Protein AF-X8BG40-F1 (afdb_monomer)

Nearest PDB structures (foldseek):
  8gv5-assembly1_B  TM=3.032E-01  e=8.622E+00  Influenza A virus (A/swine/Guangdong/104/2013(H1N1))
  8xhg-assembly1_A  TM=2.963E-01  e=8.050E+00  Influenza A virus
  8xhg-assembly1_C  TM=3.019E-01  e=9.234E+00  Influenza A virus

Structure (mmCIF, N/CA/C/O backbone):
data_AF-X8BG40-F1
#
_entry.id   AF-X8BG40-F1
#
loop_
_atom_site.group_PDB
_atom_site.id
_atom_site.type_symbol
_atom_site.label_atom_id
_atom_site.label_alt_id
_atom_site.label_comp_id
_atom_site.label_asym_id
_atom_site.label_entity_id
_atom_site.label_seq_id
_atom_site.pdbx_PDB_ins_code
_atom_site.Cartn_x
_atom_site.Cartn_y
_atom_site.Cartn_z
_atom_site.occupancy
_atom_site.B_iso_or_equiv
_atom_site.auth_seq_id
_atom_site.auth_comp_id
_atom_site.auth_asym_id
_atom_site.auth_atom_id
_atom_site.pdbx_PDB_model_num
ATOM 1 N N . MET A 1 1 ? 2.863 -10.051 -7.468 1.00 88.81 1 MET A N 1
ATOM 2 C CA . MET A 1 1 ? 3.912 -9.264 -6.785 1.00 88.81 1 MET A CA 1
ATOM 3 C C . MET A 1 1 ? 3.425 -8.684 -5.465 1.00 88.81 1 MET A C 1
ATOM 5 O O . MET A 1 1 ? 3.939 -9.133 -4.456 1.00 88.81 1 MET A O 1
ATOM 9 N N . ILE A 1 2 ? 2.453 -7.758 -5.415 1.00 92.06 2 ILE A N 1
ATOM 10 C CA . ILE A 1 2 ? 1.982 -7.224 -4.113 1.00 92.06 2 ILE A CA 1
ATOM 11 C C . ILE A 1 2 ? 1.391 -8.336 -3.234 1.00 92.06 2 ILE A C 1
ATOM 13 O O . ILE A 1 2 ? 1.794 -8.485 -2.088 1.00 92.06 2 ILE A O 1
ATOM 17 N N . ARG A 1 3 ? 0.522 -9.187 -3.795 1.00 93.62 3 ARG A N 1
ATOM 18 C CA . ARG A 1 3 ? -0.022 -10.364 -3.089 1.00 93.62 3 ARG A CA 1
ATOM 19 C C . ARG A 1 3 ? 1.049 -11.376 -2.669 1.00 93.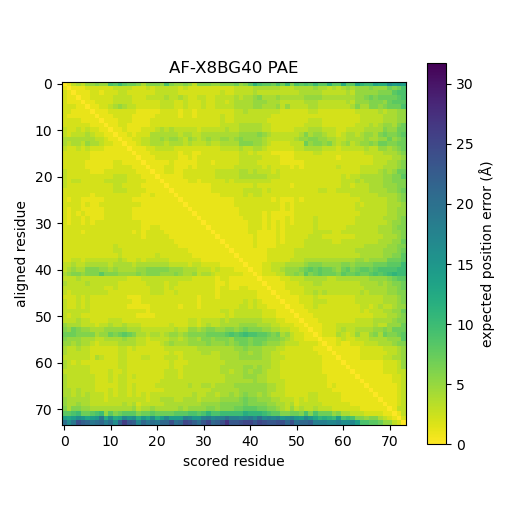62 3 ARG A C 1
ATOM 21 O O . ARG A 1 3 ? 0.896 -12.034 -1.652 1.00 93.62 3 ARG A O 1
ATOM 28 N N . ASP A 1 4 ? 2.148 -11.439 -3.416 1.00 93.44 4 ASP A N 1
ATOM 29 C CA . ASP A 1 4 ? 3.280 -12.338 -3.150 1.00 93.44 4 ASP A CA 1
ATOM 30 C C . ASP A 1 4 ? 4.307 -11.705 -2.194 1.00 93.44 4 ASP A C 1
ATOM 32 O O . ASP A 1 4 ? 5.387 -12.250 -1.990 1.00 93.44 4 ASP A O 1
ATOM 36 N N . SER A 1 5 ? 4.021 -10.519 -1.640 1.00 93.12 5 SER A N 1
ATOM 37 C CA . SER A 1 5 ? 4.945 -9.815 -0.746 1.00 93.12 5 SER A CA 1
ATOM 38 C C . SER A 1 5 ? 5.056 -10.444 0.641 1.00 93.12 5 SER A C 1
ATOM 40 O O . SER A 1 5 ? 6.000 -10.125 1.355 1.00 93.12 5 SER A O 1
ATOM 42 N N . GLY A 1 6 ? 4.102 -11.301 1.020 1.00 94.00 6 GLY A N 1
ATOM 43 C CA . GLY A 1 6 ? 3.958 -11.826 2.379 1.00 94.00 6 GLY A CA 1
ATOM 44 C C . GLY A 1 6 ? 3.335 -10.835 3.368 1.00 94.00 6 GLY A C 1
ATOM 45 O O . GLY A 1 6 ? 3.012 -11.234 4.482 1.00 94.00 6 GLY A O 1
ATOM 46 N N . LEU A 1 7 ? 3.117 -9.577 2.967 1.00 96.06 7 LEU A N 1
ATOM 47 C CA . LEU A 1 7 ? 2.473 -8.566 3.801 1.00 96.06 7 LEU A CA 1
ATOM 48 C C . LEU A 1 7 ? 0.944 -8.608 3.661 1.00 96.06 7 LEU A C 1
ATOM 50 O O . LEU A 1 7 ? 0.439 -8.823 2.547 1.00 96.06 7 LEU A O 1
ATOM 54 N N . PRO A 1 8 ? 0.190 -8.345 4.747 1.00 96.38 8 PRO A N 1
ATOM 55 C CA . PRO A 1 8 ? -1.236 -8.071 4.659 1.00 96.38 8 PRO A CA 1
ATOM 56 C C . PRO A 1 8 ? -1.502 -6.976 3.627 1.00 96.38 8 PRO A C 1
ATOM 58 O O . PRO A 1 8 ? -0.903 -5.901 3.657 1.00 96.38 8 PRO A O 1
ATOM 61 N N . ASN A 1 9 ? -2.389 -7.267 2.682 1.00 96.44 9 ASN A N 1
ATOM 62 C CA . ASN A 1 9 ? -2.736 -6.339 1.619 1.00 96.44 9 ASN A CA 1
ATOM 63 C C . ASN A 1 9 ? -4.203 -6.485 1.223 1.00 96.44 9 ASN A C 1
ATOM 65 O O . ASN A 1 9 ? -4.774 -7.576 1.284 1.00 96.44 9 ASN A O 1
ATOM 69 N N . LYS A 1 10 ? -4.792 -5.378 0.778 1.00 95.62 10 LYS A N 1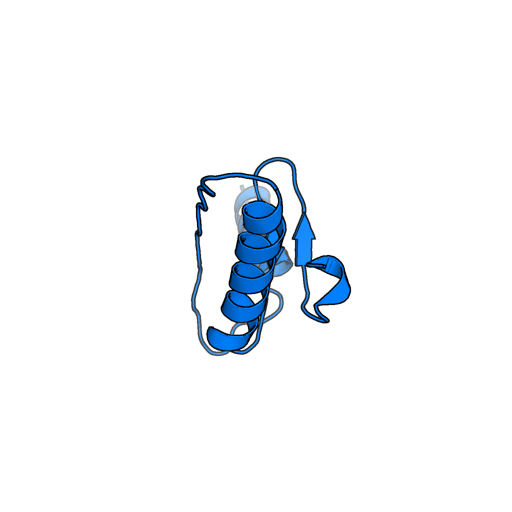
ATOM 70 C CA . LYS A 1 10 ? -6.158 -5.309 0.263 1.00 95.62 10 LYS A CA 1
ATOM 71 C C . LYS A 1 10 ? -6.178 -4.392 -0.950 1.00 95.62 10 LYS A C 1
ATOM 73 O O . LYS A 1 10 ? -5.713 -3.262 -0.887 1.00 95.62 10 LYS A O 1
ATOM 78 N N . THR A 1 11 ? -6.719 -4.873 -2.061 1.00 94.81 11 THR A N 1
ATOM 79 C CA . THR A 1 11 ? -6.917 -4.053 -3.262 1.00 94.81 11 THR A CA 1
ATOM 80 C C . THR A 1 11 ? -8.385 -3.682 -3.378 1.00 94.81 11 THR A C 1
ATOM 82 O O . THR A 1 11 ? -9.238 -4.570 -3.373 1.00 94.81 11 THR A O 1
ATOM 85 N N . ASP A 1 12 ? -8.662 -2.392 -3.526 1.00 92.44 12 ASP A N 1
ATOM 86 C CA . ASP A 1 12 ? -9.973 -1.867 -3.887 1.00 92.44 12 ASP A CA 1
ATOM 87 C C . ASP A 1 12 ? -9.915 -1.085 -5.214 1.00 92.44 12 ASP A C 1
ATOM 89 O O . ASP A 1 12 ? -8.943 -1.173 -5.968 1.00 92.44 12 ASP A O 1
ATOM 93 N N . ALA A 1 13 ? -10.994 -0.372 -5.543 1.00 93.25 13 ALA A N 1
ATOM 94 C CA . ALA A 1 13 ? -11.116 0.368 -6.797 1.00 93.25 13 ALA A CA 1
ATOM 95 C C . ALA A 1 13 ? -10.155 1.567 -6.916 1.00 93.25 13 ALA A C 1
ATOM 97 O O . ALA A 1 13 ? -9.879 2.009 -8.030 1.00 93.25 13 ALA A O 1
ATOM 98 N N . MET A 1 14 ? -9.672 2.107 -5.795 1.00 93.25 14 MET A N 1
ATOM 99 C CA . MET A 1 14 ? -8.894 3.345 -5.738 1.00 93.25 14 MET A CA 1
ATOM 100 C C . MET A 1 14 ? -7.434 3.095 -5.360 1.00 93.25 14 MET A C 1
ATOM 102 O O . MET A 1 14 ? -6.546 3.762 -5.892 1.00 93.25 14 MET A O 1
ATOM 106 N N . PHE A 1 15 ? -7.174 2.154 -4.452 1.00 95.44 15 PHE A N 1
ATOM 107 C CA . PHE A 1 15 ? -5.845 1.884 -3.921 1.00 95.44 15 PHE A CA 1
ATOM 108 C C . PHE A 1 15 ? -5.602 0.393 -3.677 1.00 95.44 15 PHE A C 1
ATOM 110 O O . PHE A 1 15 ? -6.501 -0.440 -3.586 1.00 95.44 15 PHE A O 1
ATOM 117 N N . THR A 1 16 ? -4.320 0.055 -3.556 1.00 96.44 16 THR A N 1
ATOM 118 C CA . THR A 1 16 ? -3.902 -1.160 -2.860 1.00 96.44 16 THR A CA 1
ATOM 119 C C . THR A 1 16 ? -3.307 -0.753 -1.524 1.00 96.44 16 THR A C 1
ATOM 121 O O . THR A 1 16 ? -2.279 -0.080 -1.479 1.00 96.44 16 THR A O 1
ATOM 124 N N . GLU A 1 17 ? -3.984 -1.137 -0.451 1.00 96.50 17 GLU A N 1
ATOM 125 C CA . GLU A 1 17 ? -3.525 -0.992 0.922 1.00 96.50 17 GLU A CA 1
ATOM 126 C C . GLU A 1 17 ? -2.542 -2.121 1.248 1.00 96.50 17 GLU A C 1
ATOM 128 O O . GLU A 1 17 ? -2.744 -3.272 0.850 1.00 96.50 17 GLU A O 1
ATOM 133 N N . ILE A 1 18 ? -1.458 -1.780 1.943 1.00 96.62 18 ILE A N 1
ATOM 134 C CA . ILE A 1 18 ? -0.410 -2.704 2.383 1.00 96.62 18 ILE A CA 1
ATOM 135 C C . ILE A 1 18 ? -0.065 -2.321 3.820 1.00 96.62 18 ILE A C 1
ATOM 137 O O . ILE A 1 18 ? 0.194 -1.148 4.094 1.00 96.62 18 ILE A O 1
ATOM 141 N N . GLU A 1 19 ? -0.044 -3.298 4.720 1.00 96.44 19 GLU A N 1
ATOM 142 C CA . GLU A 1 19 ? 0.318 -3.104 6.124 1.00 96.44 19 GLU A CA 1
ATOM 143 C C . GLU A 1 19 ? 1.604 -3.873 6.439 1.00 96.44 19 GLU A C 1
ATOM 145 O O . GLU A 1 19 ? 1.800 -4.992 5.973 1.00 96.44 19 GLU A O 1
ATOM 150 N N . GLY A 1 20 ? 2.502 -3.261 7.206 1.00 95.12 20 GLY A N 1
ATOM 151 C CA . GLY A 1 20 ? 3.761 -3.869 7.626 1.00 95.12 20 GLY A CA 1
ATOM 152 C C . GLY A 1 20 ? 4.197 -3.322 8.979 1.00 95.12 20 GLY A C 1
ATOM 153 O O . GLY A 1 20 ? 3.743 -2.253 9.391 1.00 95.12 20 GLY A O 1
ATOM 154 N N . GLU A 1 21 ? 5.073 -4.054 9.666 1.00 93.50 21 GLU A N 1
ATOM 155 C CA . GLU A 1 21 ? 5.601 -3.635 10.970 1.00 93.50 21 GLU A CA 1
ATOM 156 C C . GLU A 1 21 ? 6.529 -2.429 10.826 1.00 93.50 21 GLU A C 1
ATOM 158 O O . GLU A 1 21 ? 6.567 -1.546 11.688 1.00 93.50 21 GLU A O 1
ATOM 163 N N . THR A 1 22 ? 7.257 -2.369 9.708 1.00 93.81 22 THR A N 1
ATOM 164 C CA . THR A 1 22 ? 8.190 -1.289 9.417 1.00 93.81 22 THR A CA 1
ATOM 165 C C . THR A 1 22 ? 7.855 -0.563 8.120 1.00 93.81 22 THR A C 1
ATOM 167 O O . THR A 1 22 ? 7.362 -1.121 7.138 1.00 93.81 22 THR A O 1
ATOM 170 N N . TRP A 1 23 ? 8.211 0.721 8.090 1.00 94.44 23 TRP A N 1
ATOM 171 C CA . TRP A 1 23 ? 8.140 1.544 6.884 1.00 94.44 23 TRP A CA 1
ATOM 172 C C . TRP A 1 23 ? 8.920 0.934 5.713 1.00 94.44 23 TRP A C 1
ATOM 174 O O . TRP A 1 23 ? 8.459 0.941 4.571 1.00 94.44 23 TRP A O 1
ATOM 184 N N . THR A 1 24 ? 10.105 0.398 6.008 1.00 96.75 24 THR A N 1
ATOM 185 C CA . THR A 1 24 ? 11.023 -0.157 5.012 1.00 96.75 24 THR A CA 1
ATOM 186 C C . THR A 1 24 ? 10.412 -1.345 4.278 1.00 96.75 24 THR A C 1
ATOM 188 O O . THR A 1 24 ? 10.517 -1.412 3.056 1.00 96.75 24 THR A O 1
ATOM 191 N N . GLU A 1 25 ? 9.731 -2.250 4.982 1.00 95.88 25 GLU A N 1
ATOM 192 C CA . GLU A 1 25 ? 9.082 -3.413 4.364 1.00 95.88 25 GLU A CA 1
ATOM 193 C C . GLU A 1 25 ? 7.988 -2.998 3.379 1.00 95.88 25 GLU A C 1
ATOM 195 O O . GLU A 1 25 ? 7.958 -3.477 2.243 1.00 95.88 25 GLU A O 1
ATOM 200 N N . VAL A 1 26 ? 7.131 -2.051 3.774 1.00 97.00 26 VAL A N 1
ATOM 201 C CA . VAL A 1 26 ? 6.060 -1.539 2.908 1.00 97.00 26 VAL A CA 1
ATOM 202 C C . VAL A 1 26 ? 6.651 -0.841 1.682 1.00 97.00 26 VAL A C 1
ATOM 204 O O . VAL A 1 26 ? 6.251 -1.123 0.549 1.00 97.00 26 VAL A O 1
ATOM 207 N N . MET A 1 27 ? 7.651 0.023 1.874 1.00 97.62 27 MET A N 1
ATOM 208 C CA . MET A 1 27 ? 8.283 0.738 0.764 1.00 97.62 27 MET A CA 1
ATOM 209 C C . MET A 1 27 ? 9.072 -0.181 -0.169 1.00 97.62 27 MET A C 1
ATOM 211 O O . MET A 1 27 ? 9.116 0.091 -1.366 1.00 97.62 27 MET A O 1
ATOM 215 N N . ALA A 1 28 ? 9.605 -1.307 0.313 1.00 97.81 28 ALA A N 1
ATOM 216 C CA . ALA A 1 28 ? 10.212 -2.321 -0.548 1.00 97.81 28 ALA A CA 1
ATOM 217 C C . ALA A 1 28 ? 9.181 -2.976 -1.489 1.00 97.81 28 ALA A C 1
ATOM 219 O O . ALA A 1 28 ? 9.499 -3.313 -2.632 1.00 97.81 28 ALA A O 1
ATOM 220 N N . VAL A 1 29 ? 7.923 -3.141 -1.059 1.00 97.88 29 VAL A N 1
ATOM 221 C CA . VAL A 1 29 ? 6.844 -3.595 -1.956 1.00 97.88 29 VAL A CA 1
ATOM 222 C C . VAL A 1 29 ? 6.497 -2.516 -2.980 1.00 97.88 29 VAL A C 1
ATOM 224 O O . VAL A 1 29 ? 6.390 -2.823 -4.168 1.00 97.88 29 VAL A O 1
ATOM 227 N N . VAL A 1 30 ? 6.376 -1.258 -2.545 1.00 97.31 30 VAL A N 1
ATOM 228 C CA . VAL A 1 30 ? 6.087 -0.125 -3.439 1.00 97.31 30 VAL A CA 1
ATOM 229 C C . VAL A 1 30 ? 7.191 0.057 -4.483 1.00 97.31 30 VAL A C 1
ATOM 231 O O . VAL A 1 30 ? 6.891 0.222 -5.663 1.00 97.31 30 VAL A O 1
ATOM 234 N N . GLN A 1 31 ? 8.461 -0.035 -4.087 1.00 97.12 31 GLN A N 1
ATOM 235 C CA . GLN A 1 31 ? 9.598 0.054 -5.000 1.00 97.12 31 GLN A CA 1
ATOM 236 C C . GLN A 1 31 ? 9.527 -1.034 -6.076 1.00 97.12 31 GLN A C 1
ATOM 238 O O . GLN A 1 31 ? 9.545 -0.714 -7.265 1.00 97.12 31 GLN A O 1
ATOM 243 N N . ARG A 1 32 ? 9.344 -2.302 -5.680 1.00 97.25 32 ARG A N 1
ATOM 244 C CA . ARG A 1 32 ? 9.172 -3.409 -6.637 1.00 97.25 32 ARG A CA 1
ATOM 245 C C . ARG A 1 32 ? 7.981 -3.183 -7.568 1.00 97.25 32 ARG A C 1
ATOM 247 O O . ARG A 1 32 ? 8.047 -3.548 -8.745 1.00 97.25 32 ARG A O 1
ATOM 254 N N . ALA A 1 33 ? 6.902 -2.577 -7.065 1.00 96.44 33 ALA A N 1
ATOM 255 C CA . ALA A 1 33 ? 5.747 -2.203 -7.874 1.00 96.44 33 ALA A CA 1
ATOM 256 C C . ALA A 1 33 ? 6.099 -1.182 -8.954 1.00 96.44 33 ALA A C 1
ATOM 258 O O . ALA A 1 33 ? 5.810 -1.412 -10.130 1.00 96.44 33 ALA A O 1
ATOM 259 N N . VAL A 1 34 ? 6.785 -0.108 -8.574 1.00 97.50 34 VAL A N 1
ATOM 260 C CA . VAL A 1 34 ? 7.237 0.932 -9.501 1.00 97.50 34 VAL A CA 1
ATOM 261 C C . VAL A 1 34 ? 8.210 0.367 -10.537 1.00 97.50 34 VAL A C 1
ATOM 263 O O . VAL A 1 34 ? 8.007 0.583 -11.728 1.00 97.50 34 VAL A O 1
ATOM 266 N N . GLU A 1 35 ? 9.214 -0.404 -10.117 1.00 97.12 35 GLU A N 1
ATOM 267 C CA . GLU A 1 35 ? 10.221 -1.004 -11.009 1.00 97.12 35 GLU A CA 1
ATOM 268 C C . GLU A 1 35 ? 9.592 -1.949 -12.040 1.00 97.12 35 GLU A C 1
ATOM 270 O O . GLU A 1 35 ? 9.929 -1.912 -13.224 1.00 97.12 35 GLU A O 1
ATOM 275 N N . THR A 1 36 ? 8.611 -2.749 -11.615 1.00 96.44 36 THR A N 1
ATOM 276 C CA . THR A 1 36 ? 7.898 -3.669 -12.512 1.00 96.44 36 THR A CA 1
ATOM 277 C C . THR A 1 36 ? 7.130 -2.921 -13.602 1.00 96.44 36 THR A C 1
ATOM 279 O 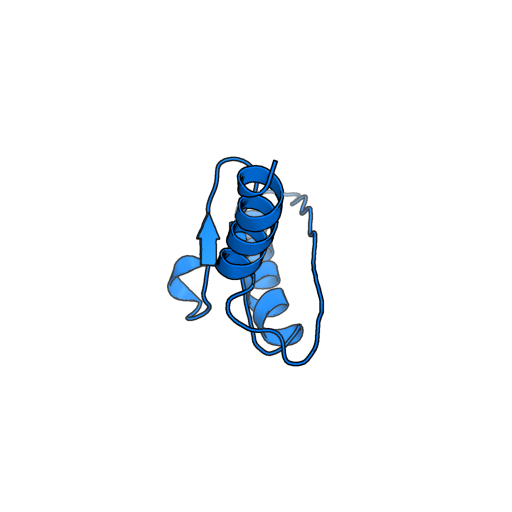O . THR A 1 36 ? 7.101 -3.363 -14.752 1.00 96.44 36 THR A O 1
ATOM 282 N N . VAL A 1 37 ? 6.512 -1.782 -13.271 1.00 96.56 37 VAL A N 1
ATOM 283 C CA . VAL A 1 37 ? 5.823 -0.943 -14.265 1.00 96.56 37 VAL A CA 1
ATOM 284 C C . VAL A 1 37 ? 6.837 -0.208 -15.148 1.00 96.56 37 VAL A C 1
ATOM 286 O O . VAL A 1 37 ? 6.651 -0.144 -16.363 1.00 96.56 37 VAL A O 1
ATOM 289 N N . ALA A 1 38 ? 7.936 0.285 -14.570 1.00 97.75 38 ALA A N 1
ATOM 290 C CA . ALA A 1 38 ? 8.995 0.995 -15.288 1.00 97.75 38 ALA A CA 1
ATOM 291 C C . ALA A 1 38 ? 9.669 0.128 -16.363 1.00 97.75 38 ALA A C 1
ATOM 293 O O . ALA A 1 38 ? 10.075 0.640 -17.401 1.00 97.75 38 ALA A O 1
ATOM 294 N N . ALA A 1 39 ? 9.705 -1.196 -16.184 1.00 97.69 39 ALA A N 1
ATOM 295 C CA . ALA A 1 39 ? 10.193 -2.125 -17.205 1.00 97.69 39 ALA A CA 1
ATOM 296 C C . ALA A 1 39 ? 9.362 -2.114 -18.508 1.00 97.69 39 ALA A C 1
ATOM 298 O O . ALA A 1 39 ? 9.793 -2.660 -19.521 1.00 97.69 39 ALA A O 1
ATOM 299 N N . ARG A 1 40 ? 8.154 -1.533 -18.487 1.00 97.31 40 ARG A N 1
ATOM 300 C CA . ARG A 1 40 ? 7.207 -1.510 -19.615 1.00 97.31 40 ARG A CA 1
ATOM 301 C C . ARG A 1 40 ? 6.769 -0.107 -20.029 1.00 97.31 40 ARG A C 1
ATOM 303 O O . ARG A 1 40 ? 6.056 0.027 -21.020 1.00 97.31 40 ARG A O 1
ATOM 310 N N . ALA A 1 41 ? 7.155 0.925 -19.282 1.00 96.38 41 ALA A N 1
ATOM 311 C CA . ALA A 1 41 ? 6.724 2.296 -19.515 1.00 96.38 41 ALA A CA 1
ATOM 312 C C . ALA A 1 41 ? 7.875 3.280 -19.258 1.00 96.38 41 ALA A C 1
ATOM 314 O O . ALA A 1 41 ? 8.595 3.132 -18.274 1.00 96.38 41 ALA A O 1
ATOM 315 N N . PRO A 1 42 ? 8.019 4.338 -20.077 1.00 95.50 42 PRO A N 1
ATOM 316 C CA . PRO A 1 42 ? 9.108 5.307 -19.934 1.00 95.50 42 PRO A CA 1
ATOM 317 C C . PRO A 1 42 ? 8.982 6.191 -18.682 1.00 95.50 42 PRO A C 1
ATOM 319 O O . PRO A 1 42 ? 9.929 6.879 -18.310 1.00 95.50 42 PRO A O 1
ATOM 322 N N . ARG A 1 43 ? 7.809 6.210 -18.036 1.00 97.81 43 ARG A N 1
ATOM 323 C CA . ARG A 1 43 ? 7.545 6.952 -16.801 1.00 97.81 43 ARG A CA 1
ATOM 324 C C . ARG A 1 43 ? 6.496 6.227 -15.967 1.00 97.81 43 ARG A C 1
ATOM 326 O O . ARG A 1 43 ? 5.484 5.780 -16.499 1.00 97.81 43 ARG A O 1
ATOM 333 N N . VAL A 1 44 ? 6.705 6.209 -14.653 1.00 97.94 44 VAL A N 1
ATOM 334 C CA . VAL A 1 44 ? 5.732 5.735 -13.663 1.00 97.94 44 VAL A CA 1
ATOM 335 C C . VAL A 1 44 ? 5.323 6.906 -12.776 1.00 97.94 44 VAL A C 1
ATOM 337 O O . VAL A 1 44 ? 6.171 7.670 -12.318 1.00 97.94 44 VAL A O 1
ATOM 340 N N . SER A 1 45 ? 4.021 7.070 -12.549 1.00 97.25 45 SER A N 1
ATOM 341 C CA . SER A 1 45 ? 3.487 7.976 -11.531 1.00 97.25 45 SER A CA 1
ATOM 342 C C . SER A 1 45 ? 2.926 7.132 -10.395 1.00 97.25 45 SER A C 1
ATOM 344 O O . SER A 1 45 ? 2.150 6.211 -10.643 1.00 97.25 45 SER A O 1
ATOM 346 N N . ALA A 1 46 ? 3.343 7.425 -9.166 1.00 96.00 46 ALA A N 1
ATOM 347 C CA . ALA A 1 46 ? 2.874 6.747 -7.968 1.00 96.00 46 ALA A CA 1
ATOM 348 C C . ALA A 1 46 ? 2.293 7.776 -6.994 1.00 96.00 46 ALA A C 1
ATOM 350 O O . ALA A 1 46 ? 2.883 8.835 -6.780 1.00 96.00 46 ALA A O 1
ATOM 351 N N . VAL A 1 47 ? 1.146 7.446 -6.401 1.00 97.62 47 VAL A N 1
ATOM 352 C CA . VAL A 1 47 ? 0.529 8.206 -5.311 1.00 97.62 47 VAL A CA 1
ATOM 353 C C . VAL A 1 47 ? 0.544 7.315 -4.082 1.00 97.62 47 VAL A C 1
ATOM 355 O O . VAL A 1 47 ? 0.013 6.208 -4.113 1.00 97.62 47 VAL A O 1
ATOM 358 N N . ILE A 1 48 ? 1.164 7.798 -3.009 1.00 96.81 48 ILE A N 1
ATOM 359 C CA . ILE A 1 48 ? 1.286 7.063 -1.753 1.00 96.81 48 ILE A CA 1
ATOM 360 C C . ILE A 1 48 ? 0.630 7.898 -0.664 1.00 96.81 48 ILE A C 1
ATOM 362 O O . ILE A 1 48 ? 0.987 9.056 -0.452 1.00 96.81 48 ILE A O 1
ATOM 366 N N . LYS A 1 49 ? -0.315 7.285 0.044 1.00 96.38 49 LYS A N 1
ATOM 367 C CA . LYS A 1 49 ? -0.858 7.801 1.296 1.00 96.38 49 LYS A CA 1
ATOM 368 C C . LYS A 1 49 ? -0.529 6.791 2.379 1.00 96.38 49 LYS A C 1
ATOM 370 O O . LYS A 1 49 ? -0.883 5.625 2.243 1.00 96.38 49 LYS A O 1
ATOM 375 N N . ALA A 1 50 ? 0.138 7.239 3.433 1.00 96.00 50 ALA A N 1
ATOM 376 C CA . ALA A 1 50 ? 0.552 6.366 4.516 1.00 96.00 50 ALA A CA 1
ATOM 377 C C . ALA A 1 50 ? 0.085 6.897 5.869 1.00 96.00 50 ALA A C 1
ATOM 379 O O . ALA A 1 50 ? 0.074 8.104 6.108 1.00 96.00 50 ALA A O 1
ATOM 380 N N . ASP A 1 51 ? -0.290 5.969 6.740 1.00 95.50 51 ASP A N 1
ATOM 381 C CA . ASP A 1 51 ? -0.560 6.214 8.151 1.00 95.50 51 ASP A CA 1
ATOM 382 C C . ASP A 1 51 ? 0.485 5.443 8.957 1.00 95.50 51 ASP A C 1
ATOM 384 O O . ASP A 1 51 ? 0.553 4.220 8.866 1.00 95.50 51 ASP A O 1
ATOM 388 N N . VAL A 1 52 ? 1.331 6.164 9.690 1.00 94.50 52 VAL A N 1
ATOM 389 C CA . VAL A 1 52 ? 2.433 5.588 10.465 1.00 94.50 52 VAL A CA 1
ATOM 390 C C . VAL A 1 52 ? 2.112 5.770 11.940 1.00 94.50 52 VAL A C 1
ATOM 392 O O . VAL A 1 52 ? 2.201 6.875 12.476 1.00 94.50 52 VAL A O 1
ATOM 395 N N . ARG A 1 53 ? 1.727 4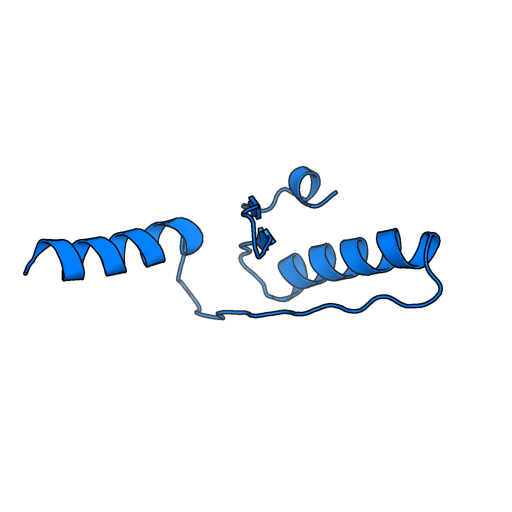.673 12.596 1.00 92.81 53 ARG A N 1
ATOM 396 C CA . ARG A 1 53 ? 1.320 4.667 14.002 1.00 92.81 53 ARG A CA 1
ATOM 397 C C . ARG A 1 53 ? 1.965 3.492 14.746 1.00 92.81 53 ARG A C 1
ATOM 399 O O . ARG A 1 53 ? 1.490 2.367 14.608 1.00 92.81 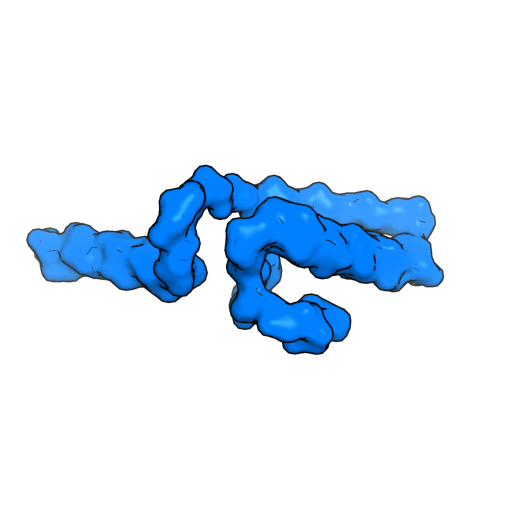53 ARG A O 1
ATOM 406 N N . PRO A 1 54 ? 3.017 3.735 15.548 1.00 91.31 54 PRO A N 1
ATOM 407 C CA . PRO A 1 54 ? 3.679 2.680 16.311 1.00 91.31 54 PRO A CA 1
ATOM 408 C C . PRO A 1 54 ? 2.715 1.918 17.229 1.00 91.31 54 PRO A C 1
ATOM 410 O O . PRO A 1 54 ? 1.872 2.523 17.890 1.00 91.31 54 PRO A O 1
ATOM 413 N N . GLY A 1 55 ? 2.854 0.590 17.274 1.00 89.12 55 GLY A N 1
ATOM 414 C CA . GLY A 1 55 ? 2.053 -0.294 18.130 1.00 89.12 55 GLY A CA 1
ATOM 415 C C . GLY A 1 55 ? 0.617 -0.549 17.655 1.00 89.12 55 GLY A C 1
ATOM 416 O O . GLY A 1 55 ? -0.120 -1.267 18.328 1.00 89.12 55 GLY A O 1
ATOM 417 N N . ALA A 1 56 ? 0.204 0.016 16.519 1.00 91.69 56 ALA A N 1
ATOM 418 C CA . ALA A 1 56 ? -1.086 -0.276 15.910 1.00 91.69 56 ALA A CA 1
ATOM 419 C C . ALA A 1 56 ? -0.967 -1.457 14.935 1.00 91.69 56 ALA A C 1
ATOM 421 O O . ALA A 1 56 ? -0.022 -1.522 14.156 1.00 91.69 56 ALA A O 1
ATOM 422 N N . THR A 1 57 ? -1.934 -2.373 14.978 1.00 91.81 57 THR A N 1
ATOM 423 C CA . THR A 1 57 ? -1.995 -3.573 14.132 1.00 91.81 57 THR A CA 1
ATOM 424 C C . THR A 1 57 ? -3.409 -3.786 13.611 1.00 91.81 57 THR A C 1
ATOM 426 O O . THR A 1 57 ? -4.370 -3.357 14.259 1.00 91.81 57 THR A O 1
ATOM 429 N N . ASP A 1 58 ? -3.523 -4.458 12.466 1.00 94.31 58 ASP A N 1
ATOM 430 C CA . ASP A 1 58 ? -4.775 -4.735 11.757 1.00 94.31 58 ASP A CA 1
ATOM 431 C C . ASP A 1 58 ? -5.571 -3.450 11.471 1.00 94.31 58 ASP A C 1
ATOM 433 O O . ASP A 1 58 ? -6.787 -3.353 11.653 1.00 94.31 58 ASP A O 1
ATOM 437 N N . MET A 1 59 ? -4.860 -2.395 11.073 1.00 95.12 59 MET A N 1
ATOM 438 C CA . MET A 1 59 ? -5.458 -1.073 10.911 1.00 95.12 59 MET A CA 1
ATOM 439 C C . MET A 1 59 ? -6.306 -0.962 9.649 1.00 95.12 59 MET A C 1
ATOM 441 O O . MET A 1 59 ? -7.257 -0.179 9.662 1.00 95.12 59 MET A O 1
ATOM 445 N N . MET A 1 60 ? -6.038 -1.750 8.602 1.00 94.38 60 MET A N 1
ATOM 446 C CA . MET A 1 60 ? -6.942 -1.844 7.442 1.00 94.38 60 MET A CA 1
ATOM 447 C C . MET A 1 60 ? -8.372 -2.241 7.860 1.00 94.38 60 MET A C 1
ATOM 449 O O . MET A 1 60 ? -9.344 -1.700 7.331 1.00 94.38 60 MET A O 1
ATOM 453 N N . THR A 1 61 ? -8.510 -3.130 8.849 1.00 95.19 61 THR A N 1
ATOM 454 C CA . THR A 1 61 ? -9.808 -3.570 9.387 1.00 95.19 61 THR A CA 1
ATOM 455 C C . THR A 1 61 ? -10.309 -2.609 10.464 1.00 95.19 61 THR A C 1
ATOM 457 O O . THR A 1 61 ? -11.380 -2.008 10.333 1.00 95.19 61 THR A O 1
ATOM 460 N N . ARG A 1 62 ? -9.497 -2.371 11.504 1.00 96.38 62 ARG A N 1
ATOM 461 C CA . ARG A 1 62 ? -9.895 -1.604 12.696 1.00 96.38 62 ARG A CA 1
ATOM 462 C C . ARG A 1 62 ? -10.274 -0.159 12.406 1.00 96.38 62 ARG A C 1
ATOM 464 O O . ARG A 1 62 ? -11.078 0.421 13.136 1.00 96.38 62 ARG A O 1
ATOM 471 N N . LYS A 1 63 ? -9.705 0.458 11.364 1.00 94.38 63 LYS A N 1
ATOM 472 C CA . LYS A 1 63 ? -10.102 1.813 10.948 1.00 94.38 63 LYS A CA 1
ATOM 473 C C . LYS A 1 63 ? -11.554 1.858 10.507 1.00 94.38 63 LYS A C 1
ATOM 475 O O . LYS A 1 63 ? -12.281 2.743 10.951 1.00 94.38 63 LYS A O 1
ATOM 480 N N . VAL A 1 64 ? -11.954 0.911 9.662 1.00 95.56 64 VAL A N 1
ATOM 481 C CA . VAL A 1 64 ? -13.328 0.817 9.164 1.00 95.56 64 VAL A CA 1
ATOM 482 C C . VAL A 1 64 ? -14.259 0.489 10.324 1.00 95.56 64 VAL A C 1
ATOM 484 O O . VAL A 1 64 ? -15.198 1.238 10.564 1.00 95.56 64 VAL A O 1
ATOM 487 N N . GLU A 1 65 ? -13.933 -0.523 11.133 1.00 96.50 65 GLU A N 1
ATOM 488 C CA . GLU A 1 65 ? -14.722 -0.880 12.325 1.00 96.50 65 GLU A CA 1
ATOM 489 C C . GLU A 1 65 ? -14.903 0.295 13.291 1.00 96.50 65 GLU A C 1
ATOM 491 O O . GLU A 1 65 ? -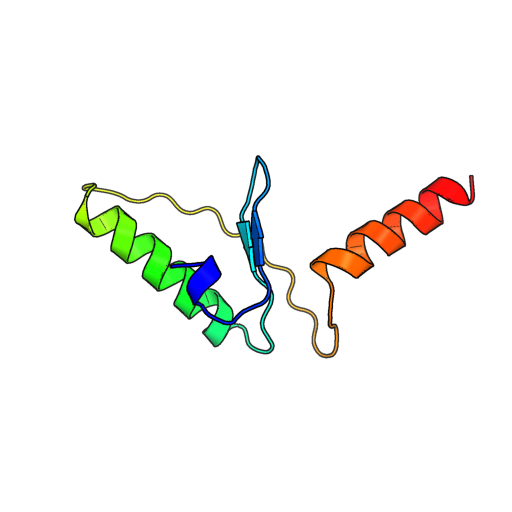15.977 0.499 13.857 1.00 96.50 65 GLU A O 1
ATOM 496 N N . SER A 1 66 ? -13.849 1.091 13.493 1.00 95.75 66 SER A N 1
ATOM 497 C CA . SER A 1 66 ? -13.930 2.273 14.339 1.00 95.75 66 SER A CA 1
ATOM 498 C C . SER A 1 66 ? -14.891 3.305 13.768 1.00 95.75 66 SER A C 1
ATOM 500 O O . SER A 1 66 ? -15.628 3.900 14.545 1.00 95.75 66 SER A O 1
ATOM 502 N N . VAL A 1 67 ? -14.892 3.541 12.455 1.00 97.25 67 VAL A N 1
ATOM 503 C CA . VAL A 1 67 ? -15.851 4.457 11.821 1.00 97.25 67 VAL A CA 1
ATOM 504 C C . VAL A 1 67 ? -17.271 3.917 11.972 1.00 97.25 67 VAL A C 1
ATOM 506 O O . VAL A 1 67 ? -18.116 4.623 12.518 1.00 97.25 67 VAL A O 1
ATOM 509 N N . GLU A 1 68 ? -17.507 2.658 11.602 1.00 97.62 68 GLU A N 1
ATOM 510 C CA . GLU A 1 68 ? -18.827 2.022 11.684 1.00 97.62 68 GLU A CA 1
ATOM 511 C C . GLU A 1 68 ? -19.407 2.079 13.100 1.00 97.62 68 GLU A C 1
ATOM 513 O O . GLU A 1 68 ? -20.567 2.440 13.271 1.00 97.62 68 GLU A O 1
ATOM 518 N N . ARG A 1 69 ? -18.590 1.856 14.137 1.00 97.06 69 ARG A N 1
ATOM 519 C CA . ARG A 1 69 ? -19.027 1.980 15.538 1.00 97.06 69 ARG A CA 1
ATOM 520 C C . ARG A 1 69 ? -19.555 3.376 15.888 1.00 97.06 69 ARG A C 1
ATOM 522 O O . ARG A 1 69 ? -20.493 3.487 16.672 1.00 97.06 69 ARG A O 1
ATOM 529 N N . HIS A 1 70 ? -18.944 4.442 15.365 1.00 96.88 70 HIS A N 1
ATOM 530 C CA . HIS A 1 70 ? -19.410 5.812 15.622 1.00 96.88 70 HIS A CA 1
ATOM 531 C C . HIS A 1 70 ? -20.638 6.172 14.783 1.00 96.88 70 HIS A C 1
ATOM 533 O O . HIS A 1 70 ? -21.420 7.019 15.207 1.00 96.88 70 HIS A O 1
ATOM 539 N N . LEU A 1 71 ? -20.804 5.550 13.613 1.00 96.62 71 LEU A N 1
ATOM 540 C CA . LEU A 1 71 ? -21.971 5.747 12.755 1.00 96.62 71 LEU A CA 1
ATOM 541 C C . LEU A 1 71 ? -23.192 4.971 13.262 1.00 96.62 71 LEU A C 1
ATOM 543 O O . LEU A 1 71 ? -24.296 5.495 13.213 1.00 96.62 71 LE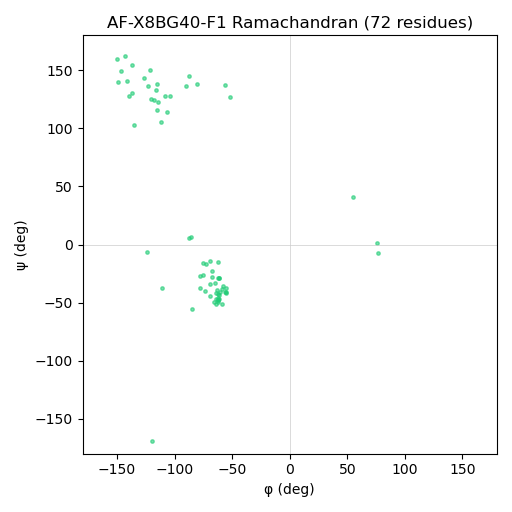U A O 1
ATOM 547 N N . SER A 1 72 ? -23.006 3.764 13.802 1.00 93.50 72 SER A N 1
ATOM 548 C CA . SER A 1 72 ? -24.091 2.936 14.349 1.00 93.50 72 SER A CA 1
ATOM 549 C C . SER A 1 72 ? -24.609 3.405 15.710 1.00 93.50 72 SER A C 1
ATOM 551 O O . SER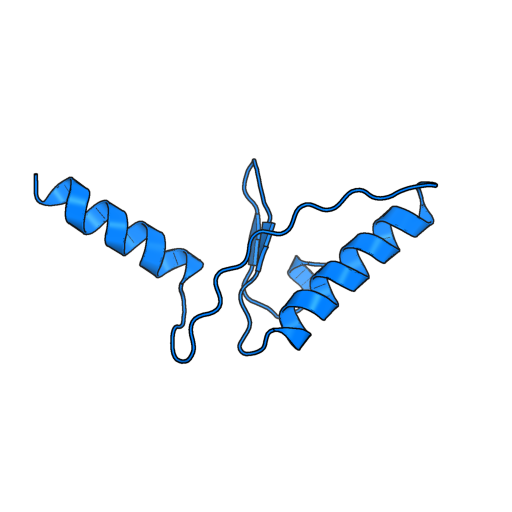 A 1 72 ? -25.639 2.929 16.171 1.00 93.50 72 SER A O 1
ATOM 553 N N . ALA A 1 73 ? -23.855 4.262 16.400 1.00 81.50 73 ALA A N 1
ATOM 554 C CA . ALA A 1 73 ? -24.234 4.835 17.691 1.00 81.50 73 ALA A CA 1
ATOM 555 C C . ALA A 1 73 ? -25.098 6.108 17.557 1.00 81.50 73 ALA A C 1
ATOM 557 O O . ALA A 1 73 ? -25.347 6.767 18.568 1.00 81.50 73 ALA A O 1
ATOM 558 N N . GLN A 1 74 ? -25.504 6.461 16.331 1.00 55.81 74 GLN A N 1
ATOM 559 C CA . GLN A 1 74 ? -26.370 7.600 16.010 1.00 55.81 74 GLN A CA 1
ATOM 560 C C . GLN A 1 74 ? -27.812 7.168 15.758 1.00 55.81 74 GLN A C 1
ATOM 562 O O . GLN A 1 74 ? -28.014 6.075 15.183 1.00 55.81 74 GLN A O 1
#

Foldseek 3Di:
DLVVLPFDWDDDPPDIDTDDQDPVSVVVSVVVVLVVVVVPDVDDDDDDDDDDDHPDPPCVPVVVVVVVVVVVVD

Mean predicted aligned error: 3.23 Å

Solvent-accessible surface area (backbone atoms only — not comparable to full-atom values): 4959 Å² total; per-residue (Å²): 103,73,86,72,63,79,46,60,66,50,75,62,98,88,50,71,50,72,52,60,98,46,71,66,64,47,49,54,51,52,49,54,53,51,53,62,50,42,78,78,35,100,71,76,89,85,88,86,87,86,88,89,58,91,95,68,72,65,53,86,54,51,53,53,54,55,50,50,56,62,60,71,74,105

Organism: NCBI:txid1299334

Radius of gyration: 14.87 Å; Cα contacts (8 Å, |Δi|>4): 37; chains: 1; bounding box: 37×20×38 Å

Secondary structure (DSSP, 8-state):
--GGGSS-EEE-SS-EEE--SSHHHHHHHHHHHHHHHHTT-S-----------TT--SHHHHHHHHHHHHHTT-

InterPro domains:
  IPR002767 Thiamine-binding protein [PF01910] (1-68)
  IPR029756 MTH1187/YkoF-like [G3DSA:3.30.70.930] (1-74)
  IPR029756 MTH1187/YkoF-like [SSF89957] (1-71)
  IPR051614 UPF0045 domain-containing protein [PTHR33777] (2-73)

pLDDT: mean 94.75, std 5.23, range [55.81, 97.94]

Sequence (74 aa):
MIRDSGLPNKTDAMFTEIEGETWTEVMAVVQRAVETVAARAPRVSAVIKA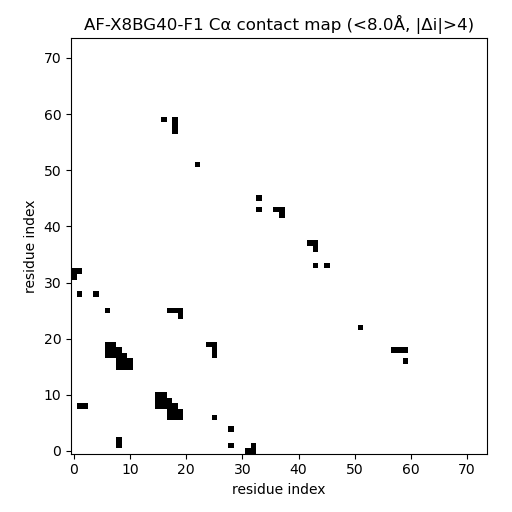DVRPGATDMMTRKVESVERHLSAQ